Protein AF-A0A928ZMZ7-F1 (afdb_monomer)

Secondary structure (DSSP, 8-state):
---------PEEGGGEE----TTS-TT--------------S---PPPPGGGGTTTS--S-S-HHHHHHHHHHHHHT--

Structu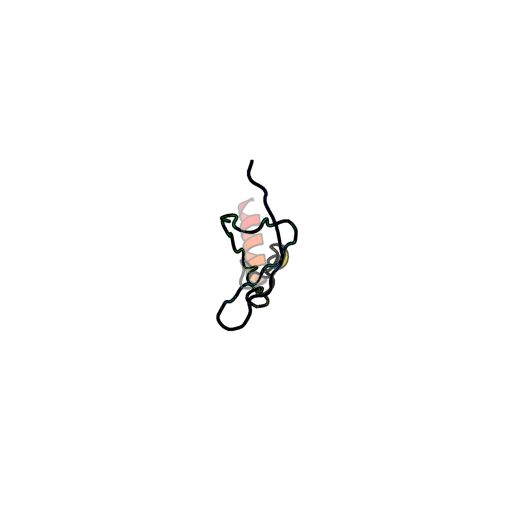re (mmCIF, N/CA/C/O backbone):
data_AF-A0A928ZMZ7-F1
#
_entry.id   AF-A0A928ZMZ7-F1
#
loop_
_atom_site.group_PDB
_atom_site.id
_atom_site.type_symbol
_atom_site.label_atom_id
_atom_site.label_alt_id
_atom_site.label_comp_id
_atom_site.label_asym_id
_atom_site.label_entity_id
_atom_site.label_seq_id
_atom_site.pdbx_PDB_ins_code
_atom_site.Cartn_x
_atom_site.Cartn_y
_atom_site.Cartn_z
_atom_site.occupancy
_atom_site.B_iso_or_equiv
_atom_site.auth_seq_id
_atom_site.auth_comp_id
_atom_site.auth_asym_id
_atom_site.auth_atom_id
_atom_site.pdbx_PDB_model_num
ATOM 1 N N . MET A 1 1 ? -18.664 17.789 21.621 1.00 56.22 1 MET A N 1
ATOM 2 C CA . MET A 1 1 ? -17.251 17.502 21.942 1.00 56.22 1 MET A CA 1
ATOM 3 C C . MET A 1 1 ? -17.018 16.056 21.545 1.00 56.22 1 MET A C 1
ATOM 5 O O . MET A 1 1 ? -17.788 15.223 21.996 1.00 56.22 1 MET A O 1
ATOM 9 N N . ILE A 1 2 ? -16.098 15.775 20.621 1.00 66.31 2 ILE A N 1
ATOM 10 C CA . ILE A 1 2 ? -15.828 14.406 20.150 1.00 66.31 2 ILE A CA 1
ATOM 11 C C . ILE A 1 2 ? -14.577 13.928 20.890 1.00 66.31 2 ILE A C 1
ATOM 13 O O . ILE A 1 2 ? -13.528 14.559 20.774 1.00 66.31 2 ILE A O 1
ATOM 17 N N . GLN A 1 3 ? -14.698 12.864 21.680 1.00 71.94 3 GLN A N 1
ATOM 18 C CA . GLN A 1 3 ? -13.563 12.205 22.327 1.00 71.94 3 GLN A CA 1
ATOM 19 C C . GLN A 1 3 ? -13.008 11.159 21.356 1.00 71.94 3 GLN A C 1
ATOM 21 O O . GLN A 1 3 ? -13.769 10.377 20.794 1.00 71.94 3 GL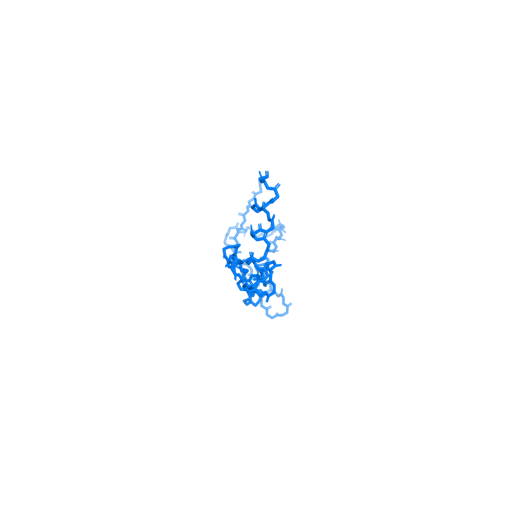N A O 1
ATOM 26 N N . THR A 1 4 ? -11.697 11.179 21.105 1.00 79.12 4 THR A N 1
ATOM 27 C CA . THR A 1 4 ? -11.035 10.229 20.196 1.00 79.12 4 THR A CA 1
ATOM 28 C C . THR A 1 4 ? -10.175 9.275 21.009 1.00 79.12 4 THR A C 1
ATOM 30 O O . THR A 1 4 ? -9.282 9.724 21.723 1.00 79.12 4 THR A O 1
ATOM 33 N N . ILE A 1 5 ? -10.411 7.971 20.866 1.00 81.88 5 ILE A N 1
ATOM 34 C CA . ILE A 1 5 ? -9.639 6.918 21.533 1.00 81.88 5 ILE A CA 1
ATOM 35 C C . ILE A 1 5 ? -8.849 6.162 20.464 1.00 81.88 5 ILE A C 1
ATOM 37 O O . ILE A 1 5 ? -9.425 5.603 19.532 1.00 81.88 5 ILE A O 1
ATOM 41 N N . LYS A 1 6 ? -7.517 6.154 20.584 1.00 84.06 6 LYS A N 1
ATOM 42 C CA . LYS A 1 6 ? -6.625 5.395 19.698 1.00 84.06 6 LYS A CA 1
ATOM 43 C C . LYS A 1 6 ? -6.096 4.175 20.444 1.00 84.06 6 LYS A C 1
ATOM 45 O O . LYS A 1 6 ? -5.198 4.302 21.270 1.00 84.06 6 LYS A O 1
ATOM 50 N N . ALA A 1 7 ? -6.622 3.000 20.117 1.00 83.25 7 ALA A N 1
ATOM 51 C CA . ALA A 1 7 ? -6.175 1.728 20.674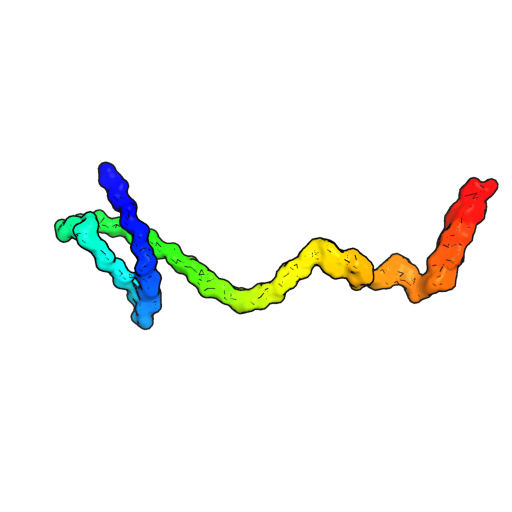 1.00 83.25 7 ALA A CA 1
ATOM 52 C C . ALA A 1 7 ? -5.507 0.8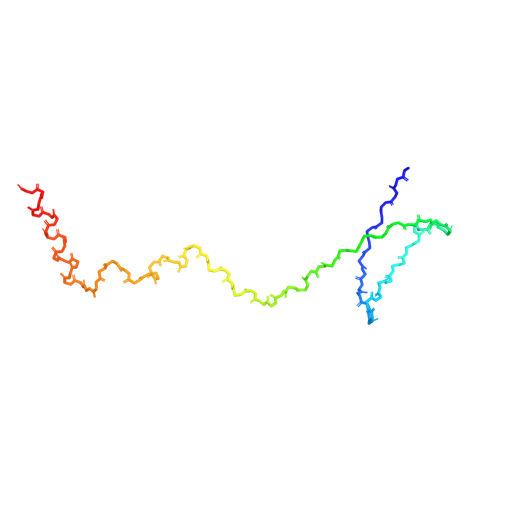69 19.594 1.00 83.25 7 ALA A C 1
ATOM 54 O O . ALA A 1 7 ? -5.912 0.884 18.431 1.00 83.25 7 ALA A O 1
ATOM 55 N N . LYS A 1 8 ? -4.479 0.108 19.980 1.00 84.50 8 LYS A N 1
ATOM 56 C CA . LYS A 1 8 ? -3.898 -0.928 19.122 1.00 84.50 8 LYS A CA 1
ATOM 57 C C . LYS A 1 8 ? -4.613 -2.241 19.422 1.00 84.50 8 LYS A C 1
ATOM 59 O O . LYS A 1 8 ? -4.578 -2.700 20.558 1.00 84.50 8 LYS A O 1
ATOM 64 N N . ALA A 1 9 ? -5.228 -2.837 18.409 1.00 85.56 9 ALA A N 1
ATOM 65 C CA . ALA A 1 9 ? -5.905 -4.123 18.516 1.00 85.56 9 ALA A CA 1
ATOM 66 C C . ALA A 1 9 ? -5.338 -5.100 17.482 1.00 85.56 9 ALA A C 1
ATOM 68 O O . ALA A 1 9 ? -4.918 -4.697 16.396 1.00 85.56 9 ALA A O 1
ATOM 69 N N . THR A 1 10 ? -5.307 -6.382 17.838 1.00 87.38 10 THR A N 1
ATOM 70 C CA . THR A 1 10 ? -4.929 -7.455 16.911 1.00 87.38 10 THR A CA 1
ATOM 71 C C . THR A 1 10 ? -6.197 -8.041 16.314 1.00 87.38 10 THR A C 1
ATOM 73 O O . THR A 1 10 ? -7.158 -8.291 17.041 1.00 87.38 10 THR A O 1
ATOM 76 N N . VAL A 1 11 ? -6.201 -8.260 15.001 1.00 89.00 11 VAL A N 1
ATOM 77 C CA . VAL A 1 11 ? -7.327 -8.896 14.314 1.00 89.00 11 VAL A CA 1
ATOM 78 C C . VAL A 1 11 ? -7.337 -10.384 14.668 1.00 89.00 11 VAL A C 1
ATOM 80 O O . VAL A 1 11 ? -6.391 -11.108 14.360 1.00 89.00 11 VAL A O 1
ATOM 83 N N . GLN A 1 12 ? -8.396 -10.827 15.338 1.00 91.38 12 GLN A N 1
ATOM 84 C CA . GLN A 1 12 ? -8.627 -12.218 15.719 1.00 91.38 12 GLN A CA 1
ATOM 85 C C . GLN A 1 12 ? -9.184 -13.034 14.534 1.00 91.38 12 GLN A C 1
ATOM 87 O O . GLN A 1 12 ? -9.610 -12.458 13.522 1.00 91.38 12 GLN A O 1
ATOM 92 N N . PRO A 1 13 ? -9.208 -14.381 14.625 1.00 88.81 13 PRO A N 1
ATOM 93 C CA . PRO A 1 13 ? -9.812 -15.226 13.599 1.00 88.81 13 PRO A CA 1
ATOM 94 C C . PRO A 1 13 ? -11.232 -14.780 13.235 1.00 88.81 13 PRO A C 1
ATOM 96 O O . PRO A 1 13 ? -12.030 -14.420 14.097 1.00 88.81 13 PRO A O 1
ATOM 99 N N . GLY A 1 14 ? -11.542 -14.795 11.938 1.00 90.25 14 GLY A N 1
ATOM 100 C CA . GLY A 1 14 ? -12.827 -14.309 11.426 1.00 90.25 14 GLY A CA 1
ATOM 101 C C . GLY A 1 14 ? -12.921 -12.787 11.272 1.00 90.25 14 GLY A C 1
ATOM 102 O O . GLY A 1 14 ? -13.997 -12.291 10.958 1.00 90.25 14 GLY A O 1
ATOM 103 N N . GLY A 1 15 ? -11.821 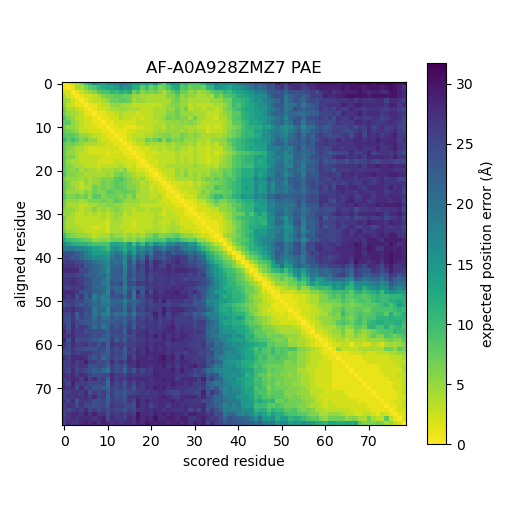-12.046 11.459 1.00 86.50 15 GLY A N 1
ATOM 104 C CA . GLY A 1 15 ? -11.798 -10.592 11.265 1.00 86.50 15 GLY A CA 1
ATOM 105 C C . GLY A 1 15 ? -12.326 -9.797 12.460 1.00 86.50 15 GLY A C 1
ATOM 106 O O . GLY A 1 15 ? -12.638 -8.618 12.318 1.00 86.50 15 GLY A O 1
ATOM 107 N N . LEU A 1 16 ? -12.442 -10.431 13.630 1.00 89.75 16 LEU A N 1
ATOM 108 C CA . LEU A 1 16 ? -12.925 -9.788 14.847 1.00 89.75 16 LEU A CA 1
ATOM 109 C C . LEU A 1 16 ? -11.854 -8.844 15.413 1.00 89.75 16 LEU A C 1
ATOM 111 O O . LEU A 1 16 ? -10.708 -9.240 15.624 1.00 89.75 16 LEU A O 1
ATOM 115 N N . VAL A 1 17 ? -12.239 -7.599 15.687 1.00 89.62 17 VAL A N 1
ATOM 116 C CA . VAL A 1 17 ? -11.397 -6.602 16.358 1.00 89.62 17 VAL A CA 1
ATOM 117 C C . VAL A 1 17 ? -12.047 -6.266 17.694 1.00 89.62 17 VAL A C 1
ATOM 119 O O . VAL A 1 17 ? -13.156 -5.740 17.723 1.00 89.62 17 VAL A O 1
ATOM 122 N N . GLU A 1 18 ? -11.362 -6.577 18.792 1.00 88.31 18 GLU A N 1
ATOM 123 C CA . GLU A 1 18 ? -1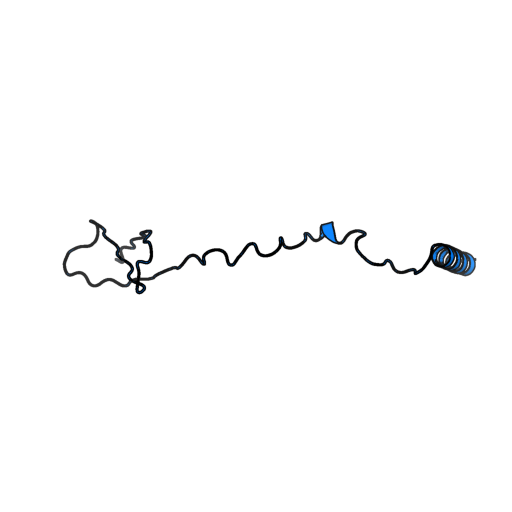1.829 -6.291 20.149 1.00 88.31 18 GLU A CA 1
ATOM 124 C C . GLU A 1 18 ? -11.037 -5.119 20.736 1.00 88.31 18 GLU A C 1
ATOM 126 O O . GLU A 1 18 ? -9.804 -5.103 20.703 1.00 88.31 18 GLU A O 1
ATOM 131 N N . VAL A 1 19 ? -11.755 -4.115 21.243 1.00 86.38 19 VAL A N 1
ATOM 132 C CA . VAL A 1 19 ? -11.186 -2.919 21.870 1.00 86.38 19 VAL A CA 1
ATOM 133 C C . VAL A 1 19 ? -11.868 -2.729 23.215 1.00 86.38 19 VAL A C 1
ATOM 135 O O . VAL A 1 19 ? -13.085 -2.579 23.279 1.00 86.38 19 VAL A O 1
ATOM 138 N N . HIS A 1 20 ? -11.074 -2.707 24.281 1.00 85.94 20 HIS A N 1
ATOM 139 C CA . HIS A 1 20 ? -11.533 -2.406 25.630 1.00 85.94 20 HIS A CA 1
ATOM 140 C C . HIS A 1 20 ? -10.900 -1.092 26.096 1.00 85.94 20 HIS A C 1
ATOM 142 O O . HIS A 1 20 ? -9.699 -0.883 25.914 1.00 85.94 20 HIS A O 1
ATOM 148 N N . SER A 1 21 ? -11.710 -0.188 26.646 1.00 83.44 21 SER A N 1
ATOM 149 C CA . SER A 1 21 ? -11.258 1.104 27.159 1.00 83.44 21 SER A CA 1
ATOM 150 C C . SER A 1 21 ? -12.171 1.563 28.290 1.00 83.44 21 SER A C 1
ATOM 152 O O . SER A 1 21 ? -13.382 1.656 28.096 1.00 83.44 21 SER A O 1
ATOM 154 N N . ASP A 1 22 ? -11.577 1.905 29.433 1.00 85.50 22 ASP A N 1
ATOM 155 C CA . ASP A 1 22 ? -12.284 2.446 30.604 1.00 85.50 22 ASP A CA 1
ATOM 156 C C . ASP A 1 22 ? -12.817 3.873 30.373 1.00 85.50 22 ASP A C 1
ATOM 158 O O . ASP A 1 22 ? -13.579 4.404 31.177 1.00 85.50 22 ASP A O 1
ATOM 162 N N . GLU A 1 23 ? -12.417 4.516 29.272 1.00 83.62 23 GLU A N 1
ATOM 163 C CA . GLU A 1 23 ? -12.851 5.866 28.903 1.00 83.62 23 GLU A CA 1
ATOM 164 C C . GLU A 1 23 ? -14.184 5.880 28.141 1.00 83.62 23 GLU A C 1
ATOM 166 O O . GLU A 1 23 ? -14.723 6.956 27.880 1.00 83.62 23 GLU A O 1
ATOM 171 N N . LEU A 1 24 ? -14.712 4.710 27.765 1.00 84.75 24 LEU A N 1
ATOM 172 C CA . LEU A 1 24 ? -15.977 4.583 27.047 1.00 84.75 24 LEU A CA 1
ATOM 173 C C . LEU A 1 24 ? -17.148 4.466 28.034 1.00 84.75 24 LEU A C 1
ATOM 175 O O . LEU A 1 24 ? -17.289 3.431 28.687 1.00 84.75 24 LEU A O 1
ATOM 179 N N . PRO A 1 25 ? -18.021 5.486 28.136 1.00 83.94 25 PRO A N 1
ATOM 180 C CA . PRO A 1 25 ? -19.188 5.401 28.999 1.00 83.94 25 PRO A CA 1
ATOM 181 C C . PRO A 1 25 ? -20.212 4.398 28.454 1.00 83.94 25 PRO A C 1
ATOM 183 O O . PRO A 1 25 ? -20.476 4.334 27.249 1.00 83.94 25 PRO A O 1
ATOM 186 N N . GLU A 1 26 ? -20.826 3.638 29.360 1.00 86.88 26 GLU A N 1
ATOM 187 C CA . GLU A 1 26 ? -21.853 2.653 29.024 1.00 86.88 26 GLU A CA 1
ATOM 188 C C . GLU A 1 26 ? -23.040 3.297 28.285 1.00 86.88 26 GLU A C 1
ATOM 190 O O . GLU A 1 26 ? -23.532 4.364 28.655 1.00 86.88 26 GLU A O 1
ATOM 195 N N . GLY A 1 27 ? -23.512 2.639 27.222 1.00 87.25 27 GLY A N 1
ATOM 196 C CA . GLY A 1 27 ? -24.656 3.095 26.423 1.00 87.25 27 GLY A CA 1
ATOM 197 C C . GLY A 1 27 ? -24.353 4.201 25.405 1.00 87.25 27 GLY A C 1
ATOM 198 O O . GLY A 1 27 ? -25.257 4.610 24.674 1.00 87.25 27 GLY A O 1
ATOM 199 N N . ALA A 1 28 ? -23.109 4.678 25.307 1.00 86.00 28 ALA A N 1
ATOM 200 C CA . ALA A 1 28 ? -22.728 5.647 24.286 1.00 86.00 28 ALA A CA 1
ATOM 201 C C . ALA A 1 28 ? -22.637 5.013 22.887 1.00 86.00 28 ALA A C 1
ATOM 203 O O . ALA A 1 28 ? -22.136 3.904 22.707 1.00 86.00 28 ALA A O 1
ATOM 204 N N . THR A 1 29 ? -23.104 5.742 21.870 1.00 85.62 29 THR A N 1
ATOM 205 C CA . THR A 1 29 ? -22.894 5.373 20.462 1.00 85.62 29 THR A CA 1
ATOM 206 C C . THR A 1 29 ? -21.514 5.847 20.018 1.00 85.62 29 THR A C 1
ATOM 208 O O . THR A 1 29 ? -21.184 7.018 20.204 1.00 85.62 29 THR A O 1
ATOM 211 N N . VAL A 1 30 ? -20.724 4.954 19.418 1.00 84.94 30 VAL A N 1
ATOM 212 C CA . VAL A 1 30 ? -19.359 5.243 18.954 1.00 84.94 30 VAL A CA 1
ATOM 213 C C . VAL A 1 30 ? -19.211 4.981 17.457 1.00 84.94 30 VAL A C 1
ATOM 215 O O . VAL A 1 30 ? -19.842 4.079 16.908 1.00 84.94 30 VAL A O 1
ATOM 218 N N . GLU A 1 31 ? -18.353 5.760 16.802 1.00 84.19 31 GLU A N 1
ATOM 219 C CA . GLU A 1 31 ? -17.907 5.534 15.426 1.00 84.19 31 GLU A CA 1
ATOM 220 C C . GLU A 1 31 ? -16.504 4.911 15.457 1.00 84.19 31 GLU A C 1
ATOM 222 O O . GLU A 1 31 ? -15.620 5.400 16.162 1.00 84.19 31 GLU A O 1
ATOM 227 N N . VAL A 1 32 ? -16.300 3.817 14.718 1.00 85.06 32 VAL A N 1
ATOM 228 C CA . VAL A 1 32 ? -15.047 3.046 14.740 1.00 85.06 32 VAL A CA 1
ATOM 229 C C . VAL A 1 32 ? -14.334 3.169 13.398 1.00 85.06 32 VAL A C 1
ATOM 231 O O . VAL A 1 32 ? -14.874 2.790 12.362 1.00 85.06 32 VAL A O 1
ATOM 234 N N . ILE A 1 33 ? -13.087 3.645 13.428 1.00 85.19 33 ILE A N 1
ATOM 235 C CA . ILE A 1 33 ? -12.193 3.686 12.265 1.00 85.19 33 ILE A CA 1
ATOM 236 C C . ILE A 1 33 ? -11.090 2.648 12.473 1.00 85.19 33 ILE A C 1
ATOM 238 O O . ILE A 1 33 ? -10.288 2.761 13.399 1.00 85.19 33 ILE A O 1
ATOM 242 N N . VAL A 1 34 ? -11.030 1.644 11.597 1.00 85.06 34 VAL A N 1
ATOM 243 C CA . VAL A 1 34 ? -10.005 0.593 11.640 1.00 85.06 34 VAL A CA 1
ATOM 244 C C . VAL A 1 34 ? -8.921 0.901 10.612 1.00 85.06 34 VAL A C 1
ATOM 246 O O . VAL A 1 34 ? -9.185 0.922 9.412 1.00 85.06 34 VAL A O 1
ATOM 249 N N . LEU A 1 35 ? -7.689 1.120 11.079 1.00 82.94 35 LEU A N 1
ATOM 250 C CA . LEU A 1 35 ? -6.511 1.227 10.221 1.00 82.94 35 LEU A CA 1
ATOM 251 C C . LEU A 1 35 ? -5.710 -0.069 10.316 1.00 82.94 35 LEU A C 1
ATOM 253 O O . LEU A 1 35 ? -5.167 -0.392 11.371 1.00 82.94 35 LEU A O 1
ATOM 257 N N . VAL A 1 36 ? -5.629 -0.801 9.210 1.00 81.81 36 VAL A N 1
ATOM 258 C CA . VAL A 1 36 ? -4.788 -1.994 9.111 1.00 81.81 36 VAL A CA 1
ATOM 259 C C . VAL A 1 36 ? -3.412 -1.552 8.625 1.00 81.81 36 VAL A C 1
ATOM 261 O 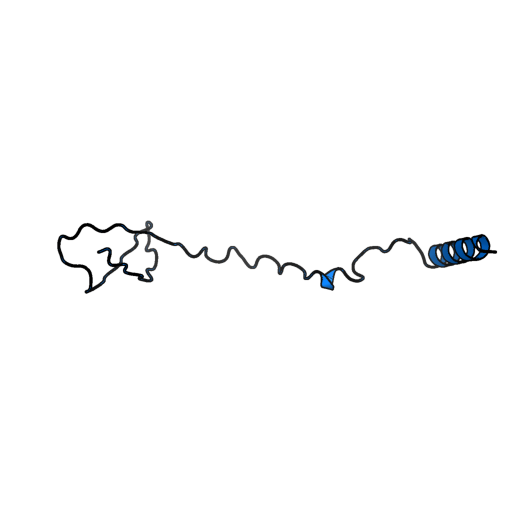O . VAL A 1 36 ? -3.277 -1.068 7.501 1.00 81.81 36 VAL A O 1
ATOM 264 N N . GLU A 1 37 ? -2.384 -1.706 9.463 1.00 74.31 37 GLU A N 1
ATOM 265 C CA . GLU A 1 37 ? -1.007 -1.677 8.970 1.00 74.31 37 GLU A CA 1
ATOM 266 C C . GLU A 1 37 ? -0.863 -2.857 8.013 1.00 74.31 37 GLU A C 1
ATOM 268 O O . GLU A 1 37 ? -0.966 -4.012 8.429 1.00 74.31 37 GLU A O 1
ATOM 273 N N . ALA A 1 38 ? -0.688 -2.571 6.720 1.00 68.25 38 ALA A N 1
ATOM 274 C CA . ALA A 1 38 ? -0.356 -3.603 5.755 1.00 68.25 38 ALA A CA 1
ATOM 275 C C . ALA A 1 38 ? 0.881 -4.330 6.289 1.00 68.25 38 ALA A C 1
ATOM 277 O O . ALA A 1 38 ? 1.951 -3.726 6.407 1.00 68.25 38 ALA A O 1
ATOM 278 N N . ALA A 1 39 ? 0.718 -5.604 6.664 1.00 58.12 39 ALA A N 1
ATOM 279 C CA . ALA A 1 39 ? 1.847 -6.480 6.915 1.00 58.12 39 ALA A CA 1
ATOM 280 C C . ALA A 1 39 ? 2.718 -6.364 5.671 1.00 58.12 39 ALA A C 1
ATOM 282 O O . ALA A 1 39 ? 2.243 -6.683 4.584 1.00 58.12 39 ALA A O 1
ATOM 283 N N . SER A 1 40 ? 3.905 -5.774 5.838 1.00 52.75 40 SER A N 1
ATOM 284 C CA . SER A 1 40 ? 4.827 -5.440 4.759 1.00 52.75 40 SER A CA 1
ATOM 285 C C . SER A 1 40 ? 4.827 -6.577 3.744 1.00 52.75 40 SER A C 1
ATOM 287 O O . SER A 1 40 ? 5.319 -7.661 4.056 1.00 52.75 40 SER A O 1
ATOM 289 N N . GLU A 1 41 ? 4.192 -6.348 2.591 1.00 52.38 41 GLU A N 1
ATOM 290 C CA . GLU A 1 41 ? 4.103 -7.310 1.497 1.00 52.38 41 GLU A CA 1
ATOM 291 C C . GLU A 1 41 ? 5.519 -7.655 1.060 1.00 52.38 41 GLU A C 1
ATOM 293 O O . GLU A 1 41 ? 6.110 -6.921 0.270 1.00 52.38 41 GLU A O 1
ATOM 298 N N . GLU A 1 42 ? 6.052 -8.745 1.616 1.00 55.66 42 GLU A N 1
ATOM 299 C CA . GLU A 1 42 ? 7.361 -9.308 1.306 1.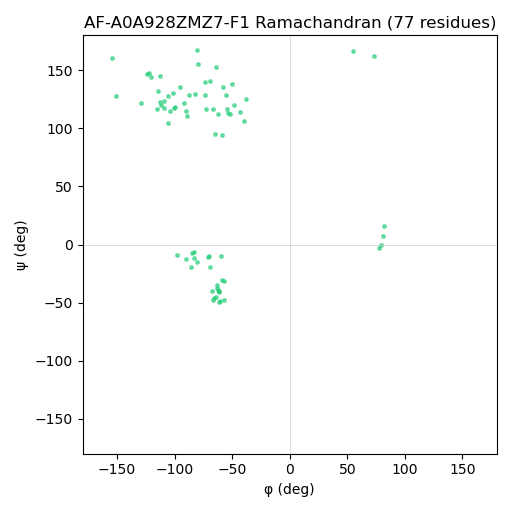00 55.66 42 GLU A CA 1
ATOM 300 C C . GLU A 1 42 ? 8.518 -8.289 1.468 1.00 55.66 42 GLU A C 1
ATOM 302 O O . GLU A 1 42 ? 8.334 -7.076 1.625 1.00 55.66 42 GLU A O 1
ATOM 307 N N . PRO A 1 43 ? 9.787 -8.720 1.493 1.00 52.75 43 PRO A N 1
ATOM 308 C CA . PRO A 1 43 ? 10.853 -7.781 1.207 1.00 52.75 43 PRO A CA 1
ATOM 309 C C . PRO A 1 43 ? 10.665 -7.365 -0.253 1.00 52.75 43 PRO A C 1
ATOM 311 O O . PRO A 1 43 ? 11.134 -8.055 -1.161 1.00 52.75 43 PRO A O 1
ATOM 314 N N . LYS A 1 44 ? 9.977 -6.238 -0.503 1.00 59.59 44 LYS A N 1
ATOM 315 C CA . LYS A 1 44 ? 10.134 -5.495 -1.759 1.00 59.59 44 LYS A CA 1
ATOM 316 C C . LYS A 1 44 ? 11.632 -5.478 -2.009 1.00 59.59 44 LYS A C 1
ATOM 318 O O . LYS A 1 44 ? 12.361 -4.937 -1.174 1.00 59.59 44 LYS A O 1
ATOM 323 N N . LYS A 1 45 ? 12.090 -6.154 -3.077 1.00 62.38 45 LYS A N 1
ATOM 324 C CA . LYS A 1 45 ? 13.504 -6.140 -3.485 1.00 62.38 45 LYS A CA 1
ATOM 325 C C . LYS A 1 45 ? 13.998 -4.719 -3.249 1.00 62.38 45 LYS A C 1
ATOM 327 O O . LYS A 1 45 ? 13.302 -3.816 -3.726 1.00 62.38 45 LYS A O 1
ATOM 332 N N . PRO A 1 46 ? 15.084 -4.518 -2.479 1.00 66.19 46 PRO A N 1
ATOM 333 C CA . PRO A 1 46 ? 15.517 -3.179 -2.125 1.00 66.19 46 PRO A CA 1
ATOM 334 C C . PRO A 1 46 ? 15.541 -2.371 -3.414 1.00 66.19 46 PRO A C 1
ATOM 336 O O . PRO A 1 46 ? 16.150 -2.796 -4.402 1.00 66.19 46 PRO A O 1
ATOM 339 N N . LEU A 1 47 ? 14.745 -1.299 -3.441 1.00 69.44 47 LEU A N 1
ATOM 340 C CA . LEU A 1 47 ? 14.705 -0.404 -4.584 1.00 69.44 47 LEU A CA 1
ATOM 341 C C . LEU A 1 47 ? 16.153 0.018 -4.805 1.00 69.44 47 LEU A C 1
ATOM 343 O O . LEU A 1 47 ? 16.773 0.564 -3.894 1.00 69.44 47 LEU A O 1
ATOM 347 N N . LYS A 1 48 ? 16.713 -0.338 -5.964 1.00 77.75 48 LYS A N 1
ATOM 348 C CA . LYS A 1 48 ? 18.092 0.019 -6.289 1.00 77.75 48 LYS A CA 1
ATOM 349 C C . LYS A 1 48 ? 18.214 1.531 -6.165 1.00 77.75 48 LYS A C 1
ATOM 351 O O . LYS A 1 48 ? 17.394 2.260 -6.729 1.00 77.75 48 LYS A O 1
ATOM 356 N N . ASN A 1 49 ? 19.208 1.990 -5.420 1.00 84.12 49 ASN A N 1
ATOM 357 C CA . ASN A 1 49 ? 19.491 3.411 -5.328 1.00 84.12 49 ASN A CA 1
ATOM 358 C C . ASN A 1 49 ? 19.915 3.914 -6.711 1.00 84.12 49 ASN A C 1
ATOM 360 O O . ASN A 1 49 ? 20.481 3.167 -7.508 1.00 84.12 49 ASN A O 1
ATOM 364 N N . LEU A 1 50 ? 19.683 5.195 -7.007 1.00 83.44 50 LEU A N 1
ATOM 365 C CA . LEU A 1 50 ? 20.115 5.781 -8.284 1.00 83.44 50 LEU A CA 1
ATOM 366 C C . LEU A 1 50 ? 21.632 5.641 -8.503 1.00 83.44 50 LEU A C 1
ATOM 368 O O . LEU A 1 50 ? 22.079 5.460 -9.633 1.00 83.44 50 LEU A O 1
ATOM 372 N N . SER A 1 51 ? 22.411 5.648 -7.420 1.00 86.31 51 SER A N 1
ATOM 373 C CA . SER A 1 51 ? 23.851 5.372 -7.430 1.00 86.31 51 SER A CA 1
ATOM 374 C C . SER A 1 51 ? 24.206 3.991 -7.982 1.00 86.31 51 SER A C 1
ATOM 376 O O . SER A 1 51 ? 25.255 3.844 -8.602 1.00 86.31 51 SER A O 1
ATOM 378 N N . ASP A 1 52 ? 23.333 2.995 -7.819 1.00 84.56 52 ASP A N 1
ATOM 379 C CA . ASP A 1 52 ? 23.583 1.611 -8.240 1.00 84.56 52 ASP A CA 1
ATOM 380 C C . ASP A 1 52 ? 23.561 1.457 -9.770 1.00 84.56 52 ASP A C 1
ATOM 382 O O . ASP A 1 52 ? 23.934 0.412 -10.302 1.00 84.56 52 ASP A O 1
ATOM 386 N N . PHE A 1 53 ? 23.114 2.489 -10.494 1.00 83.19 53 PHE A N 1
ATOM 387 C CA . PHE A 1 53 ? 23.111 2.524 -11.954 1.00 83.19 53 PHE A CA 1
ATOM 388 C C . PHE A 1 53 ? 24.406 3.101 -12.550 1.00 83.19 53 PHE A C 1
ATOM 390 O O . PHE A 1 53 ? 24.640 2.939 -13.751 1.00 83.19 53 PHE A O 1
ATOM 397 N N . ILE A 1 54 ? 25.273 3.736 -11.749 1.00 85.69 54 ILE A N 1
ATOM 398 C CA . ILE A 1 54 ? 26.550 4.291 -12.224 1.00 85.69 54 ILE A CA 1
ATOM 399 C C . ILE A 1 54 ? 27.470 3.133 -12.640 1.00 85.69 54 ILE A C 1
ATOM 401 O O . ILE A 1 54 ? 27.843 2.299 -11.823 1.00 85.69 54 ILE A O 1
ATOM 405 N N . GLY A 1 55 ? 27.822 3.062 -13.927 1.00 81.75 55 GLY A N 1
ATOM 406 C CA . GLY A 1 55 ? 28.689 2.009 -14.480 1.00 81.75 55 GLY A CA 1
ATOM 407 C C . GLY A 1 55 ? 28.013 0.650 -14.715 1.00 81.75 55 GLY A C 1
ATOM 408 O O . GLY A 1 55 ? 28.644 -0.248 -15.261 1.00 81.75 55 GLY A O 1
ATOM 409 N N . ALA A 1 56 ? 26.732 0.493 -14.363 1.00 84.44 56 ALA A N 1
ATOM 410 C CA . ALA A 1 56 ? 25.981 -0.751 -14.572 1.00 84.44 56 ALA A CA 1
ATOM 411 C C . ALA A 1 56 ? 25.401 -0.893 -15.996 1.00 84.44 56 ALA A C 1
ATOM 413 O O . ALA A 1 56 ? 24.899 -1.955 -16.366 1.00 84.44 56 ALA A O 1
ATOM 414 N N . ALA A 1 57 ? 25.420 0.182 -16.787 1.00 81.94 57 ALA A N 1
ATOM 415 C CA . ALA A 1 57 ?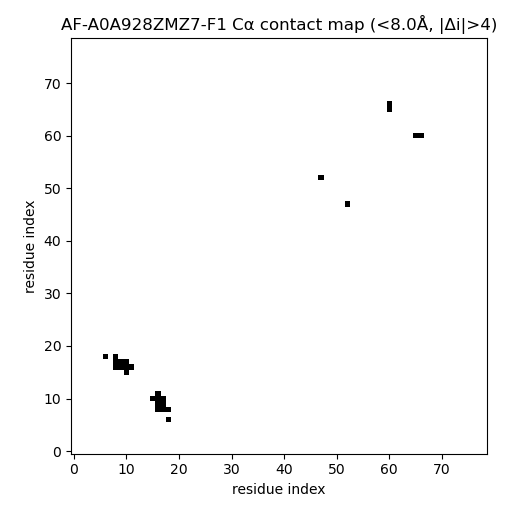 24.919 0.185 -18.157 1.00 81.94 57 ALA A CA 1
ATOM 416 C C . ALA A 1 57 ? 25.937 -0.421 -19.139 1.00 81.94 57 ALA A C 1
ATOM 418 O O . ALA A 1 57 ? 27.143 -0.357 -18.925 1.00 81.94 57 ALA A O 1
ATOM 419 N N . LYS A 1 58 ? 25.439 -0.938 -20.270 1.00 82.56 58 LYS A N 1
ATOM 420 C CA . LYS A 1 58 ? 26.222 -1.584 -21.344 1.00 82.56 58 LYS A CA 1
ATOM 421 C C . LYS A 1 58 ? 27.285 -0.673 -22.001 1.00 82.56 58 LYS A C 1
ATOM 423 O O . LYS A 1 58 ? 28.116 -1.173 -22.747 1.00 82.56 58 LYS A O 1
ATOM 428 N N . GLY A 1 59 ? 27.285 0.630 -21.703 1.00 82.88 59 GLY A N 1
ATOM 429 C CA . GLY A 1 59 ? 28.128 1.627 -22.368 1.00 82.88 59 GLY A CA 1
ATOM 430 C C . GLY A 1 59 ? 27.649 1.935 -23.791 1.00 82.88 59 GLY A C 1
ATOM 431 O O . GLY A 1 59 ? 26.858 1.187 -24.366 1.00 82.88 59 GLY A O 1
ATOM 432 N N . SER A 1 60 ? 28.095 3.063 -24.350 1.00 86.81 60 SER A N 1
ATOM 433 C CA . SER A 1 60 ? 27.700 3.506 -25.701 1.00 86.81 60 SER A CA 1
ATOM 434 C C . SER A 1 60 ? 28.475 2.821 -26.828 1.00 86.81 60 SER A C 1
ATOM 436 O O . SER A 1 60 ? 28.052 2.892 -27.975 1.00 86.81 60 SER A O 1
ATOM 438 N N . PHE A 1 61 ? 29.592 2.164 -26.510 1.00 89.06 61 PHE A N 1
ATOM 439 C CA . PHE A 1 61 ? 30.501 1.563 -27.483 1.00 89.06 61 PHE A CA 1
ATOM 440 C C . PHE A 1 61 ? 30.621 0.063 -27.251 1.00 89.06 61 PHE A C 1
ATOM 442 O O . PHE A 1 61 ? 30.610 -0.414 -26.115 1.00 89.06 61 PHE A O 1
ATOM 449 N N . SER A 1 62 ? 30.751 -0.685 -28.339 1.00 88.19 62 SER A N 1
ATOM 450 C CA . SER A 1 62 ? 30.845 -2.143 -28.324 1.00 88.19 62 SER A CA 1
ATOM 451 C C . SER A 1 62 ? 32.272 -2.654 -28.101 1.00 88.19 62 SER A C 1
ATOM 453 O O . SER A 1 62 ? 32.452 -3.805 -27.703 1.00 88.19 62 SER A O 1
ATOM 455 N N . SER A 1 63 ? 33.292 -1.814 -28.330 1.00 90.88 63 SER A N 1
ATOM 456 C CA . SER A 1 63 ? 34.703 -2.163 -28.130 1.00 90.88 63 SER A CA 1
ATOM 457 C C . SER A 1 63 ? 35.586 -0.944 -27.845 1.00 90.88 63 SER A C 1
ATOM 459 O O . SER A 1 63 ? 35.242 0.184 -28.185 1.00 90.88 63 SER A O 1
ATOM 461 N N . VAL A 1 64 ? 36.770 -1.182 -27.271 1.00 90.94 64 VAL A N 1
ATOM 462 C CA . VAL A 1 64 ? 37.777 -0.128 -27.042 1.00 90.94 64 VAL A CA 1
ATOM 463 C C . VAL A 1 64 ? 38.270 0.479 -28.359 1.00 90.94 64 VAL A C 1
ATOM 465 O O . VAL A 1 64 ? 38.451 1.687 -28.447 1.00 90.94 64 VAL A O 1
ATOM 468 N N . ALA A 1 65 ? 38.423 -0.334 -29.408 1.00 94.94 65 ALA A N 1
ATOM 469 C CA . ALA A 1 65 ? 38.847 0.151 -30.721 1.00 94.94 65 ALA A CA 1
ATOM 470 C C . ALA A 1 65 ? 37.836 1.133 -31.341 1.00 94.94 65 ALA A C 1
ATOM 472 O O . ALA A 1 65 ? 38.232 2.083 -32.011 1.00 94.94 65 ALA A O 1
ATOM 473 N N . GLU A 1 66 ? 36.539 0.922 -31.096 1.00 94.44 66 GLU A N 1
ATOM 474 C CA . GLU A 1 66 ? 35.471 1.827 -31.535 1.00 94.44 66 GLU A CA 1
ATOM 475 C C . GLU A 1 66 ? 35.540 3.177 -30.809 1.00 94.44 66 GLU A C 1
ATOM 477 O O . GLU A 1 66 ? 35.389 4.221 -31.441 1.00 94.44 66 GLU A O 1
ATOM 482 N N . ILE A 1 67 ? 35.844 3.163 -29.506 1.00 93.12 67 ILE A N 1
ATOM 483 C CA . ILE A 1 67 ? 36.044 4.385 -28.714 1.00 93.12 67 ILE A CA 1
ATOM 484 C C . ILE A 1 67 ? 37.218 5.191 -29.278 1.00 93.12 67 ILE A C 1
ATOM 486 O O . ILE A 1 67 ? 37.084 6.386 -29.534 1.00 93.12 67 ILE A O 1
ATOM 490 N N . ASP A 1 68 ? 38.354 4.532 -29.512 1.00 95.31 68 ASP A N 1
ATOM 491 C CA . ASP A 1 68 ? 39.550 5.178 -30.055 1.00 95.31 68 ASP A CA 1
ATOM 492 C C . ASP A 1 68 ? 39.304 5.766 -31.450 1.00 95.31 68 ASP A C 1
ATOM 494 O O . ASP A 1 68 ? 39.772 6.867 -31.748 1.00 95.31 68 ASP A O 1
ATOM 498 N N . ALA A 1 69 ? 38.566 5.052 -32.305 1.00 95.31 69 ALA A N 1
ATOM 499 C CA . ALA A 1 69 ? 38.198 5.538 -33.630 1.00 95.31 69 ALA A CA 1
ATOM 500 C C . ALA A 1 69 ? 37.299 6.781 -33.545 1.00 95.31 69 ALA A C 1
ATOM 502 O O . ALA A 1 69 ? 37.573 7.769 -34.225 1.00 95.31 69 ALA A O 1
ATOM 503 N N . TYR A 1 70 ? 36.286 6.758 -32.671 1.00 94.75 70 TYR A N 1
ATOM 504 C CA . TYR A 1 70 ? 35.389 7.891 -32.444 1.00 94.75 70 TYR A CA 1
ATOM 505 C C . TYR A 1 70 ? 36.145 9.128 -31.941 1.00 94.75 70 TYR A C 1
ATOM 507 O O . TYR A 1 70 ? 36.003 10.210 -32.502 1.00 94.75 70 TYR A O 1
ATOM 515 N N . ILE A 1 71 ? 37.010 8.972 -30.932 1.00 95.06 71 ILE A N 1
ATOM 516 C CA . ILE A 1 71 ? 37.787 10.088 -30.369 1.00 95.06 71 ILE A CA 1
ATOM 517 C C . ILE A 1 71 ? 38.708 10.713 -31.423 1.00 95.06 71 ILE A C 1
ATOM 519 O O . ILE A 1 71 ? 38.849 11.934 -31.468 1.00 95.06 71 ILE A O 1
ATOM 523 N N . ARG A 1 72 ? 39.345 9.894 -32.269 1.00 95.31 72 ARG A N 1
ATOM 524 C CA . ARG A 1 72 ? 40.198 10.403 -33.353 1.00 95.31 72 ARG A CA 1
ATOM 525 C C . ARG A 1 72 ? 39.389 11.156 -34.396 1.00 95.31 72 ARG A C 1
ATOM 527 O O . ARG A 1 72 ? 39.787 12.255 -34.749 1.00 95.31 72 ARG A O 1
ATOM 534 N N . GLN A 1 73 ? 38.254 10.607 -34.827 1.00 95.50 73 GLN A N 1
ATOM 535 C CA . GLN A 1 73 ? 37.368 11.275 -35.778 1.00 95.50 73 GLN A CA 1
ATOM 536 C C . GLN A 1 73 ? 36.909 12.643 -35.261 1.00 95.50 73 GLN A C 1
ATOM 538 O O . GLN A 1 73 ? 36.995 13.620 -35.996 1.00 95.50 73 GLN A O 1
ATOM 543 N N . GLU A 1 74 ? 36.454 12.716 -34.007 1.00 95.31 74 GLU A N 1
ATOM 544 C CA . GLU A 1 74 ? 36.029 13.978 -33.392 1.00 95.31 74 GLU A CA 1
ATOM 545 C C . GLU A 1 74 ? 37.185 14.973 -33.290 1.00 95.31 74 GLU A C 1
ATOM 547 O O . GLU A 1 74 ? 36.999 16.158 -33.523 1.00 95.31 74 GLU A O 1
ATOM 552 N N . ARG A 1 75 ? 38.397 14.518 -32.960 1.00 94.62 75 ARG A N 1
ATOM 553 C CA . ARG A 1 75 ? 39.559 15.409 -32.894 1.00 94.62 75 ARG A CA 1
ATOM 554 C C . ARG A 1 75 ? 39.934 15.948 -34.272 1.00 94.62 75 ARG A C 1
ATOM 556 O O . ARG A 1 75 ? 40.132 17.146 -34.417 1.00 94.62 75 ARG A O 1
ATOM 563 N N . ASP A 1 76 ? 40.005 15.067 -35.262 1.00 94.75 76 ASP A N 1
ATOM 564 C CA . ASP A 1 76 ? 40.401 15.419 -36.622 1.00 94.75 76 ASP A CA 1
ATOM 565 C C . ASP A 1 76 ? 39.332 16.288 -37.316 1.00 94.75 76 ASP A C 1
ATOM 567 O O . ASP A 1 76 ? 39.639 16.967 -38.287 1.00 94.75 76 ASP A O 1
ATOM 571 N N . SER A 1 77 ? 38.080 16.301 -36.834 1.00 93.69 77 SER A N 1
ATOM 572 C CA . SER A 1 77 ? 37.031 17.194 -37.344 1.00 93.69 77 SER A CA 1
ATOM 573 C C . SER A 1 77 ? 37.054 18.604 -36.743 1.00 93.69 77 SER A C 1
ATOM 575 O O . SER A 1 77 ? 36.236 19.436 -37.137 1.00 93.69 77 SER A O 1
ATOM 577 N N . TRP A 1 78 ? 37.906 18.855 -35.744 1.00 86.75 78 TRP A N 1
ATOM 578 C CA . TRP A 1 78 ? 38.094 20.175 -35.125 1.00 86.75 78 TRP A CA 1
ATOM 579 C C . TRP A 1 78 ? 39.319 20.918 -35.690 1.00 86.75 78 TRP A C 1
ATOM 581 O O . TRP A 1 78 ? 39.470 22.106 -35.396 1.00 86.75 78 TRP A O 1
ATOM 591 N N . ASP A 1 79 ? 40.146 20.238 -36.492 1.00 71.19 79 ASP A N 1
ATOM 592 C CA . ASP A 1 79 ? 41.265 20.792 -37.274 1.00 71.19 79 ASP A CA 1
ATOM 593 C C . ASP A 1 79 ? 40.822 21.173 -38.703 1.00 71.19 79 ASP A C 1
ATOM 595 O O . ASP A 1 79 ? 41.345 22.183 -39.234 1.00 71.19 79 ASP A O 1
#

pLDDT: mean 82.64, std 11.06, range [52.38, 95.5]

Foldseek 3Di:
DDDDDDDDFDQDPPRDTDDDDPPDDPPDDDDDDDDDDPPPPPPPPPPDDPVNCVVVDPDPDPDPVRVVVVVVVVVVVVD

Solvent-accessible surface area (backbone atoms only — not comparable to full-atom values): 5814 Å² total; per-residue (Å²): 136,87,87,84,85,90,79,91,64,68,75,42,88,94,74,44,74,68,84,86,63,95,86,63,64,88,91,64,88,82,86,86,84,88,82,78,79,74,73,72,76,66,84,63,71,76,75,76,54,80,74,68,52,68,85,66,61,85,66,97,55,96,46,71,68,55,49,54,50,50,56,50,53,59,54,63,71,74,111

Mean predicted aligned error: 15.02 Å

Sequence (79 aa):
MIQTIKAKATVQPGGLVEVHSDELPEGATVEVIVLVEAASEEPKKPLKNLSDFIGAAKGSFSSVAEIDAYIRQERDSWD

Radius of gyration: 31.62 Å; Cα contacts (8 Å, |Δi|>4): 13; chains: 1; bounding box: 66×36×68 Å